Protein AF-A0A8B6BJH8-F1 (afdb_monomer)

Radius of gyration: 18.88 Å; Cα contacts (8 Å, |Δi|>4): 15; chains: 1; bounding box: 56×30×27 Å

Structure (mmCIF, N/CA/C/O backbone):
data_AF-A0A8B6BJH8-F1
#
_entry.id   AF-A0A8B6BJH8-F1
#
loop_
_atom_site.group_PDB
_atom_site.id
_atom_site.type_symbol
_atom_site.label_atom_id
_atom_site.label_alt_id
_atom_site.label_comp_id
_atom_site.label_asym_id
_atom_site.label_entity_id
_atom_site.label_seq_id
_atom_site.pdbx_PDB_ins_code
_atom_site.Cartn_x
_atom_site.Cartn_y
_atom_site.Cartn_z
_atom_site.occupancy
_atom_site.B_iso_or_equiv
_atom_site.auth_seq_id
_atom_site.auth_comp_id
_atom_site.auth_asym_id
_atom_site.auth_atom_id
_atom_site.pd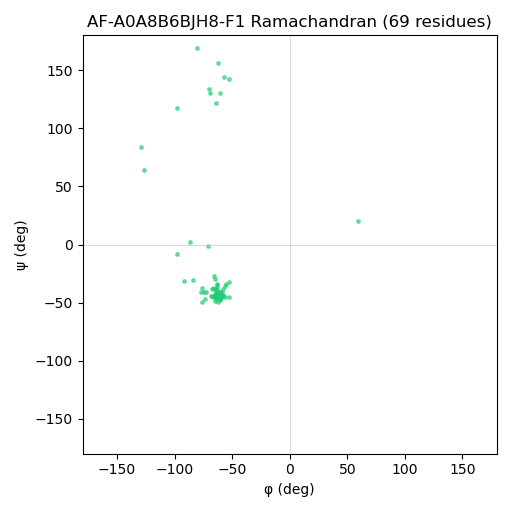bx_PDB_model_num
ATOM 1 N N . MET A 1 1 ? -37.593 3.007 7.565 1.00 45.09 1 MET A N 1
ATOM 2 C CA . MET A 1 1 ? -36.137 3.116 7.340 1.00 45.09 1 MET A CA 1
ATOM 3 C C . MET A 1 1 ? -35.768 4.561 7.610 1.00 45.09 1 MET A C 1
ATOM 5 O O . MET A 1 1 ? -36.438 5.420 7.055 1.00 45.09 1 MET A O 1
ATOM 9 N N . ALA A 1 2 ? -34.841 4.836 8.529 1.00 54.06 2 ALA A N 1
ATOM 10 C CA . ALA A 1 2 ? -34.423 6.211 8.801 1.00 54.06 2 ALA A CA 1
ATOM 11 C C . ALA A 1 2 ? -33.649 6.745 7.586 1.00 54.06 2 ALA A C 1
ATOM 13 O O . ALA A 1 2 ? -32.775 6.047 7.070 1.00 54.06 2 ALA A O 1
ATOM 14 N N . SER A 1 3 ? -34.011 7.930 7.098 1.00 71.12 3 SER A N 1
ATOM 15 C CA . SER A 1 3 ? -33.237 8.641 6.082 1.00 71.12 3 SER A CA 1
ATOM 16 C C . SER A 1 3 ? -31.936 9.132 6.709 1.00 71.12 3 SER A C 1
ATOM 18 O O . SER A 1 3 ? -31.970 9.694 7.805 1.00 71.12 3 SER A O 1
ATOM 20 N N . LEU A 1 4 ? -30.814 8.922 6.019 1.00 74.19 4 LEU A N 1
ATOM 21 C CA . LEU A 1 4 ? -29.538 9.540 6.378 1.00 74.19 4 LEU A CA 1
ATOM 22 C C . LEU A 1 4 ? -29.701 11.065 6.388 1.00 74.19 4 LEU A C 1
ATOM 24 O O . LEU A 1 4 ? -30.443 11.621 5.574 1.00 74.19 4 LEU A O 1
ATOM 28 N N . SER A 1 5 ? -29.012 11.729 7.308 1.00 89.81 5 SER A N 1
ATOM 29 C CA . SER A 1 5 ? -28.832 13.178 7.243 1.00 89.81 5 SER A CA 1
ATOM 30 C C . SER A 1 5 ? -28.052 13.562 5.978 1.00 89.81 5 SER A C 1
ATOM 32 O O . SER A 1 5 ? -27.290 12.759 5.431 1.00 89.81 5 SER A O 1
ATOM 34 N N . GLU A 1 6 ? -28.207 14.806 5.515 1.00 91.06 6 GLU A N 1
ATOM 35 C CA . GLU A 1 6 ? -27.469 15.310 4.345 1.00 91.06 6 GLU A CA 1
ATOM 36 C C . GLU A 1 6 ? -25.946 15.165 4.507 1.00 91.06 6 GLU A C 1
ATOM 38 O O . GLU A 1 6 ? -25.231 14.895 3.540 1.00 91.06 6 GLU A O 1
ATOM 43 N N . GLU A 1 7 ? -25.441 15.314 5.733 1.00 89.62 7 GLU A N 1
ATOM 44 C CA . GLU A 1 7 ? -24.024 15.151 6.055 1.00 89.62 7 GLU A CA 1
ATOM 45 C C . GLU A 1 7 ? -23.550 13.711 5.822 1.00 89.62 7 GLU A C 1
ATOM 47 O O . GLU A 1 7 ? -22.538 13.492 5.152 1.00 89.62 7 GLU A O 1
ATOM 52 N N . GLU A 1 8 ? -24.301 12.720 6.304 1.00 92.25 8 GLU A N 1
ATOM 53 C CA . GLU A 1 8 ? -23.954 11.311 6.121 1.00 92.25 8 GLU A CA 1
ATOM 54 C C . GLU A 1 8 ? -24.048 10.892 4.648 1.00 92.25 8 GLU A C 1
ATOM 56 O O . GLU A 1 8 ? -23.203 10.140 4.157 1.00 92.25 8 GLU A O 1
ATOM 61 N N . GLU A 1 9 ? -25.031 11.410 3.906 1.00 93.12 9 GLU A N 1
ATOM 62 C CA . GLU A 1 9 ? -25.145 11.145 2.472 1.00 93.12 9 GLU A CA 1
ATOM 63 C C . GLU A 1 9 ? -23.959 11.738 1.693 1.00 93.12 9 GLU A C 1
ATOM 65 O O . GLU A 1 9 ? -23.357 11.068 0.845 1.00 93.12 9 GLU A O 1
ATOM 70 N N . ASN A 1 10 ? -23.562 12.972 2.012 1.00 93.62 10 ASN A N 1
ATOM 71 C CA . ASN A 1 10 ? -22.390 13.609 1.415 1.00 93.62 10 ASN A CA 1
ATOM 72 C C . ASN A 1 10 ? -21.091 12.881 1.777 1.00 93.62 10 ASN A C 1
ATOM 74 O O . ASN A 1 10 ? -20.230 12.703 0.910 1.00 93.62 10 ASN A O 1
ATOM 78 N N . TYR A 1 11 ? -20.966 12.390 3.011 1.00 93.75 11 TYR A N 1
ATOM 79 C CA . TYR A 1 11 ? -19.839 11.557 3.420 1.00 93.75 11 TYR A CA 1
ATOM 80 C C . TYR A 1 11 ? -19.757 10.267 2.594 1.00 93.75 11 TYR A C 1
ATOM 82 O O . TYR A 1 11 ? -18.691 9.932 2.072 1.00 93.75 11 TYR A O 1
ATOM 90 N N . VAL A 1 12 ? -20.879 9.564 2.404 1.00 95.62 12 VAL A N 1
ATOM 91 C CA . VAL A 1 12 ? -20.926 8.344 1.582 1.00 95.62 12 VAL A CA 1
ATOM 92 C C . VAL A 1 12 ? -20.533 8.641 0.133 1.00 95.62 12 VAL A C 1
ATOM 94 O O . VAL A 1 12 ? -19.731 7.906 -0.449 1.00 95.62 12 VAL A O 1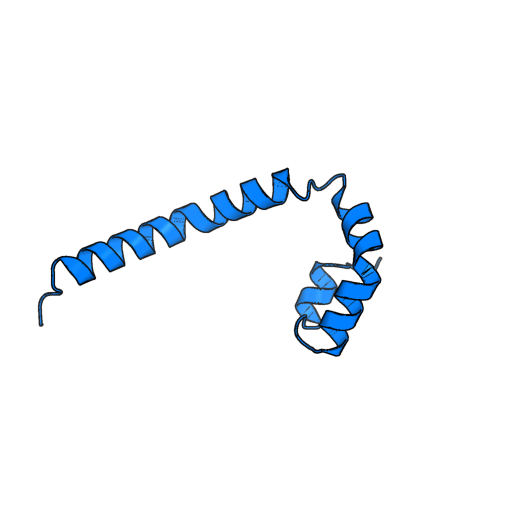
ATOM 97 N N . ARG A 1 13 ? -21.032 9.739 -0.448 1.00 94.1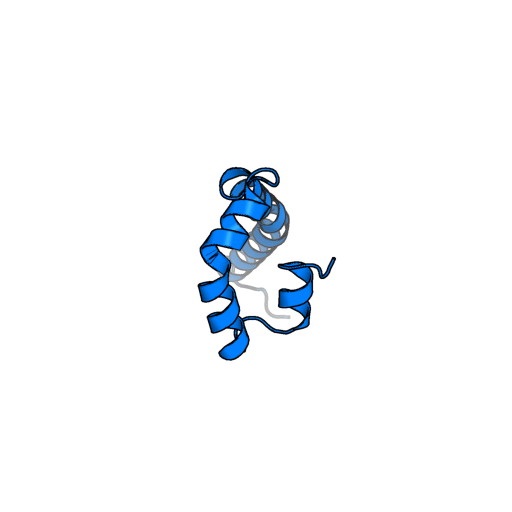2 13 ARG A N 1
ATOM 98 C CA . ARG A 1 13 ? -20.660 10.175 -1.807 1.00 94.12 13 ARG A CA 1
ATOM 99 C C . ARG A 1 13 ? -19.161 10.454 -1.921 1.00 94.12 13 ARG A C 1
ATOM 101 O O . ARG A 1 13 ? -18.527 9.989 -2.870 1.00 94.12 13 ARG A O 1
ATOM 108 N N . LEU A 1 14 ? -18.579 11.150 -0.943 1.00 92.75 14 LEU A N 1
ATOM 109 C CA . LEU A 1 14 ? -17.141 11.411 -0.893 1.00 92.75 14 LEU A CA 1
ATOM 110 C C . LEU A 1 14 ? -16.337 10.110 -0.776 1.00 92.75 14 LEU A C 1
ATOM 112 O O . LEU A 1 14 ? -15.381 9.913 -1.524 1.00 92.75 14 LEU A O 1
ATOM 116 N N . ALA A 1 15 ? -16.734 9.196 0.111 1.00 93.12 15 ALA A N 1
ATOM 117 C CA . ALA A 1 15 ? -16.065 7.911 0.288 1.00 93.12 15 ALA A CA 1
ATOM 118 C C . ALA A 1 15 ? -16.082 7.070 -1.001 1.00 93.12 15 ALA A C 1
ATOM 120 O O . ALA A 1 15 ? -15.067 6.474 -1.369 1.00 93.12 15 ALA A O 1
ATOM 121 N N . LEU A 1 16 ? -17.208 7.056 -1.725 1.00 94.12 16 LEU A N 1
ATOM 122 C CA . LEU A 1 16 ? -17.328 6.380 -3.019 1.00 94.12 16 LEU A CA 1
ATOM 123 C C . LEU A 1 16 ? -16.437 7.018 -4.090 1.00 94.12 16 LEU A C 1
ATOM 125 O O . LEU A 1 16 ? -15.767 6.297 -4.834 1.00 94.12 16 LEU A O 1
ATOM 129 N N . LEU A 1 17 ? -16.383 8.351 -4.141 1.00 93.56 17 LEU A N 1
ATOM 130 C CA . LEU A 1 17 ? -15.515 9.076 -5.066 1.00 93.56 17 LEU A CA 1
ATOM 131 C C . LEU A 1 17 ? -14.042 8.761 -4.792 1.00 93.56 17 LEU A C 1
ATOM 133 O O . LEU A 1 17 ? -13.323 8.356 -5.707 1.00 93.56 17 LEU A O 1
ATOM 137 N N . LEU A 1 18 ? -13.615 8.859 -3.528 1.00 90.88 18 LEU A N 1
ATOM 138 C CA . LEU A 1 18 ? -12.259 8.519 -3.098 1.00 90.88 18 LEU A CA 1
ATOM 139 C C . LEU A 1 18 ? -11.921 7.067 -3.442 1.00 90.88 18 LEU A C 1
ATOM 141 O O . LEU A 1 18 ? -10.877 6.802 -4.027 1.00 90.88 18 LEU A O 1
ATOM 145 N N . LYS A 1 19 ? -12.825 6.116 -3.193 1.00 91.75 19 LYS A N 1
ATOM 146 C CA . LYS A 1 19 ? -12.610 4.706 -3.552 1.00 91.75 19 LYS A CA 1
ATOM 147 C C . LYS A 1 19 ? -12.304 4.509 -5.045 1.00 91.75 19 LYS A C 1
ATOM 149 O O . LYS A 1 19 ? -11.499 3.644 -5.384 1.00 91.75 19 LYS A O 1
ATOM 154 N N . GLY A 1 20 ? -12.915 5.303 -5.926 1.00 89.88 20 GLY A N 1
ATOM 155 C CA . GLY A 1 20 ? -12.676 5.243 -7.369 1.00 89.88 20 GLY A CA 1
ATOM 156 C C . GLY A 1 20 ? -11.364 5.897 -7.816 1.00 89.88 20 GLY A C 1
ATOM 157 O O . GLY A 1 20 ? -10.670 5.357 -8.680 1.00 89.88 20 GLY A O 1
ATOM 158 N N . VAL A 1 21 ? -11.006 7.048 -7.237 1.00 90.38 21 VAL A N 1
ATOM 159 C CA . VAL A 1 21 ? -9.852 7.848 -7.697 1.00 90.38 21 VAL A CA 1
ATOM 160 C C . VAL A 1 21 ? -8.549 7.517 -6.974 1.00 90.38 21 VAL A C 1
ATOM 162 O O . VAL A 1 21 ? -7.480 7.586 -7.585 1.00 90.38 21 VAL A O 1
ATOM 165 N N . THR A 1 22 ? -8.618 7.112 -5.704 1.00 90.50 22 THR A N 1
ATOM 166 C CA . THR A 1 22 ? -7.445 6.879 -4.852 1.00 90.50 22 THR A CA 1
ATOM 167 C C . THR A 1 22 ? -6.472 5.865 -5.449 1.00 90.50 22 THR A C 1
ATOM 169 O O . THR A 1 22 ? -5.288 6.187 -5.496 1.00 90.50 22 THR A O 1
ATOM 172 N N . PRO A 1 23 ? -6.889 4.699 -5.987 1.00 90.94 23 PRO A N 1
ATOM 173 C CA . PRO A 1 23 ? -5.938 3.752 -6.569 1.00 90.94 23 PRO A CA 1
ATOM 174 C C . PRO A 1 23 ? -5.094 4.358 -7.698 1.00 90.94 23 PRO A C 1
ATOM 176 O O . PRO A 1 23 ? -3.898 4.088 -7.788 1.00 90.94 23 PRO A O 1
ATOM 179 N N . ARG A 1 24 ? -5.694 5.212 -8.541 1.00 89.69 24 ARG A N 1
ATOM 180 C CA . ARG A 1 24 ? -4.974 5.897 -9.624 1.00 89.69 24 ARG A CA 1
ATOM 181 C C . ARG A 1 24 ? -4.074 6.998 -9.084 1.00 89.69 24 ARG A C 1
ATOM 183 O O . ARG A 1 24 ? -2.916 7.047 -9.466 1.00 89.69 24 ARG A O 1
ATOM 190 N N . ALA A 1 25 ? -4.583 7.845 -8.191 1.00 88.81 25 ALA A N 1
ATOM 191 C CA . ALA A 1 25 ? -3.808 8.941 -7.612 1.00 88.81 25 ALA A CA 1
ATOM 192 C C . ALA A 1 25 ? -2.578 8.430 -6.846 1.00 88.81 25 ALA A C 1
ATOM 194 O O . ALA A 1 25 ? -1.473 8.934 -7.036 1.00 88.81 25 ALA A O 1
ATOM 195 N N . VAL A 1 26 ? -2.764 7.378 -6.044 1.00 89.38 26 VAL A N 1
ATOM 196 C CA . VAL A 1 26 ? -1.688 6.696 -5.320 1.0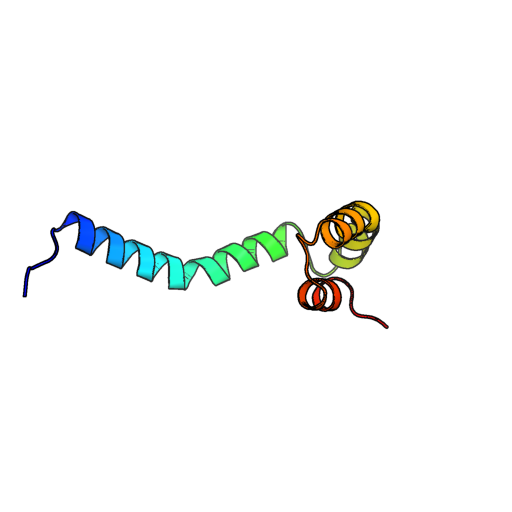0 89.38 26 VAL A CA 1
ATOM 197 C C . VAL A 1 26 ? -0.671 6.130 -6.304 1.00 89.38 26 VAL A C 1
ATOM 199 O O . VAL A 1 26 ? 0.519 6.385 -6.150 1.00 89.38 26 VAL A O 1
ATOM 202 N N . ARG A 1 27 ? -1.117 5.430 -7.354 1.00 87.69 27 ARG A N 1
ATOM 203 C CA . ARG A 1 27 ? -0.210 4.893 -8.372 1.00 87.69 27 ARG A CA 1
ATOM 204 C C . ARG A 1 27 ? 0.579 5.985 -9.095 1.00 87.69 27 ARG A C 1
ATOM 206 O O . ARG A 1 27 ? 1.788 5.862 -9.189 1.00 87.69 27 ARG A O 1
ATOM 213 N N . THR A 1 28 ? -0.065 7.069 -9.524 1.00 89.88 28 THR A N 1
ATOM 214 C CA . THR A 1 28 ? 0.615 8.206 -10.167 1.00 89.88 28 THR A CA 1
ATOM 215 C C . THR A 1 28 ? 1.677 8.824 -9.259 1.00 89.88 28 THR A C 1
ATOM 217 O O . THR A 1 28 ? 2.757 9.175 -9.728 1.00 89.88 28 THR A O 1
ATOM 220 N N . TYR A 1 29 ? 1.389 8.956 -7.962 1.00 89.06 29 TYR A N 1
ATOM 221 C CA . TYR A 1 29 ? 2.365 9.439 -6.989 1.00 89.06 29 TYR A CA 1
ATOM 222 C C . TYR A 1 29 ? 3.544 8.467 -6.842 1.00 89.06 29 TYR A C 1
ATOM 224 O O . TYR A 1 29 ? 4.694 8.883 -6.948 1.00 89.06 29 TYR A O 1
ATOM 232 N N . PHE A 1 30 ? 3.271 7.170 -6.665 1.00 84.25 30 PHE A N 1
ATOM 233 C CA . PHE A 1 30 ? 4.319 6.154 -6.551 1.00 84.25 30 PHE A CA 1
ATOM 234 C C . PHE A 1 30 ? 5.170 6.046 -7.817 1.00 84.25 30 PHE A C 1
ATOM 236 O O . PHE A 1 30 ? 6.385 5.990 -7.702 1.00 84.25 30 PHE A O 1
ATOM 243 N N . ASP A 1 31 ? 4.573 6.079 -9.007 1.00 86.56 31 ASP A N 1
ATOM 244 C CA . ASP A 1 31 ? 5.310 6.013 -10.273 1.00 86.56 31 ASP A CA 1
ATOM 245 C C . ASP A 1 31 ? 6.215 7.245 -10.471 1.00 86.56 31 ASP A C 1
ATOM 247 O O . ASP A 1 31 ? 7.266 7.148 -11.106 1.00 86.56 31 ASP A O 1
ATOM 251 N N . ARG A 1 32 ? 5.832 8.403 -9.913 1.00 88.25 32 ARG A N 1
ATOM 252 C CA . ARG A 1 32 ? 6.631 9.636 -9.940 1.00 88.25 32 ARG A CA 1
ATOM 253 C C . ARG A 1 32 ? 7.794 9.603 -8.947 1.00 88.25 32 ARG A C 1
ATOM 255 O O . ARG A 1 32 ? 8.908 9.953 -9.322 1.00 88.25 32 ARG A O 1
ATOM 262 N N . GLU A 1 33 ? 7.532 9.238 -7.694 1.00 86.69 33 GLU A N 1
ATOM 263 C CA . GLU A 1 33 ? 8.531 9.291 -6.612 1.00 86.69 33 GLU A CA 1
ATOM 264 C C . GLU A 1 33 ? 9.421 8.041 -6.569 1.00 86.69 33 GLU A C 1
ATOM 266 O O . GLU A 1 33 ? 10.599 8.106 -6.220 1.00 86.69 33 GLU A O 1
ATOM 271 N N . PHE A 1 34 ? 8.877 6.899 -6.988 1.00 83.44 34 PHE A N 1
ATOM 272 C CA . PHE A 1 34 ? 9.558 5.610 -7.067 1.00 83.44 34 PHE A CA 1
ATOM 273 C C . PHE A 1 34 ? 9.433 5.005 -8.475 1.00 83.44 34 PHE A C 1
ATOM 275 O O . PHE A 1 34 ? 8.831 3.938 -8.636 1.00 83.44 34 PHE A O 1
ATOM 282 N N . PRO A 1 35 ? 10.008 5.654 -9.509 1.00 85.25 35 PRO A N 1
ATOM 283 C CA . PRO A 1 35 ? 9.961 5.141 -10.870 1.00 85.25 35 PRO A CA 1
ATOM 284 C C . PRO A 1 35 ? 10.459 3.693 -10.952 1.00 85.25 35 PRO A C 1
ATOM 286 O O . PRO A 1 35 ? 11.466 3.368 -10.315 1.00 85.25 35 PRO A O 1
ATOM 289 N N . PRO A 1 36 ? 9.858 2.833 -11.798 1.00 80.56 36 PRO A N 1
ATOM 290 C CA . PRO A 1 36 ? 10.297 1.446 -11.966 1.00 80.56 36 PRO A CA 1
ATOM 291 C C . PRO A 1 36 ? 11.794 1.307 -12.273 1.00 80.56 36 PRO A C 1
ATOM 293 O O . PRO A 1 36 ? 12.430 0.356 -11.833 1.00 80.56 36 PRO A O 1
ATOM 296 N N . THR A 1 37 ? 12.371 2.278 -12.984 1.00 85.06 37 THR A N 1
ATOM 297 C CA . THR A 1 37 ? 13.792 2.303 -13.352 1.00 85.06 37 THR A CA 1
ATOM 298 C C . THR A 1 37 ? 14.719 2.481 -12.147 1.00 85.06 37 THR A C 1
ATOM 300 O O . THR A 1 37 ? 15.778 1.863 -12.096 1.00 85.06 37 THR A O 1
ATOM 303 N N . 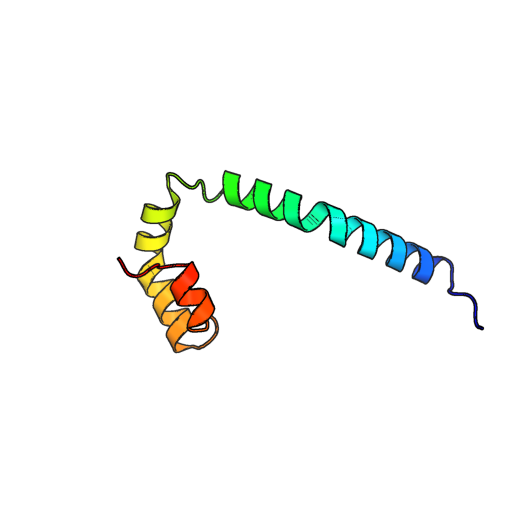SER A 1 38 ? 14.337 3.309 -11.171 1.00 84.06 38 SER A N 1
ATOM 304 C CA . SER A 1 38 ? 15.126 3.571 -9.957 1.00 84.06 38 SER A CA 1
ATOM 305 C C . SER A 1 38 ? 14.669 2.738 -8.759 1.00 84.06 38 SER A C 1
ATOM 307 O O . SER A 1 38 ? 15.349 2.706 -7.731 1.00 84.06 38 SER A O 1
ATOM 309 N N . LEU A 1 39 ? 13.544 2.031 -8.884 1.00 82.19 39 LEU A N 1
ATOM 310 C CA . LEU A 1 39 ? 12.989 1.175 -7.843 1.00 82.19 39 LEU A CA 1
ATOM 311 C C . LEU A 1 39 ? 14.015 0.153 -7.308 1.00 82.19 39 LEU A C 1
ATOM 313 O O . LEU A 1 39 ? 14.153 0.078 -6.086 1.00 82.19 39 LEU A O 1
ATOM 317 N N . PRO A 1 40 ? 14.806 -0.566 -8.138 1.00 83.50 40 PRO A N 1
ATOM 318 C CA . PRO A 1 40 ? 15.786 -1.529 -7.630 1.00 83.50 40 PRO A CA 1
ATOM 319 C C . PRO A 1 40 ? 16.878 -0.878 -6.776 1.00 83.50 40 PRO A C 1
ATOM 321 O O . PRO A 1 40 ? 17.245 -1.411 -5.727 1.00 83.50 40 PRO A O 1
ATOM 324 N N . SER A 1 41 ? 17.372 0.297 -7.185 1.00 86.25 41 SER A N 1
ATOM 325 C CA . SER A 1 41 ? 18.361 1.049 -6.406 1.00 86.25 41 SER A CA 1
ATOM 326 C C . SER A 1 41 ? 17.774 1.541 -5.086 1.00 86.25 41 SER A C 1
ATOM 328 O O . SER A 1 41 ? 18.382 1.329 -4.041 1.00 86.25 41 SER A O 1
ATOM 330 N N . THR A 1 42 ? 16.562 2.103 -5.100 1.00 85.56 42 THR A N 1
ATOM 331 C CA . THR A 1 42 ? 15.901 2.598 -3.886 1.00 85.56 42 THR A CA 1
ATOM 332 C C . THR A 1 42 ? 15.616 1.468 -2.900 1.00 85.56 42 THR A C 1
ATOM 334 O O . THR A 1 42 ? 15.861 1.621 -1.701 1.00 85.56 42 THR A O 1
ATOM 337 N N . LEU A 1 43 ? 15.160 0.309 -3.386 1.00 85.75 43 LEU A N 1
ATOM 338 C CA . LEU A 1 43 ? 14.949 -0.878 -2.555 1.00 85.75 43 LEU A CA 1
ATOM 339 C C . LEU A 1 43 ? 16.263 -1.394 -1.961 1.00 85.75 43 LEU A C 1
ATOM 341 O O . LEU A 1 43 ? 16.299 -1.741 -0.783 1.00 85.75 43 LEU A O 1
ATOM 345 N N . SER A 1 44 ? 17.347 -1.380 -2.739 1.00 86.38 44 SER A N 1
ATOM 346 C CA . SER A 1 44 ? 18.676 -1.790 -2.270 1.00 86.38 44 SER A CA 1
ATOM 347 C C . SER A 1 44 ? 19.210 -0.858 -1.179 1.00 86.38 44 SER A C 1
ATOM 349 O O . SER A 1 44 ? 19.670 -1.328 -0.141 1.00 86.38 44 SER A O 1
ATOM 351 N N . THR A 1 45 ? 19.088 0.462 -1.3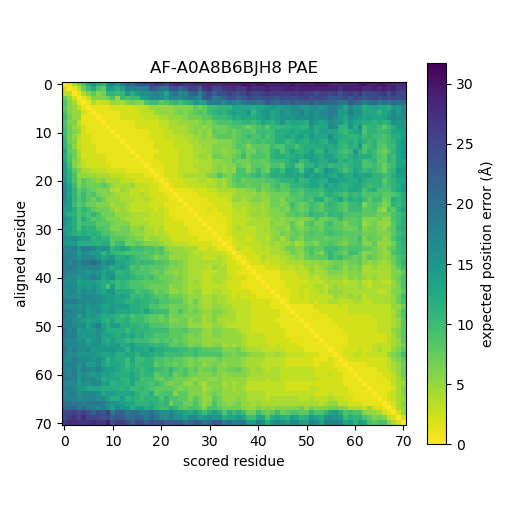55 1.00 89.50 45 THR A N 1
ATOM 352 C CA . THR A 1 45 ? 19.488 1.455 -0.341 1.00 89.50 45 THR A CA 1
ATOM 353 C C . THR A 1 45 ? 18.664 1.320 0.940 1.00 89.50 45 THR A C 1
ATOM 355 O O . THR A 1 45 ? 19.196 1.437 2.042 1.00 89.50 45 THR A O 1
ATOM 358 N N . SER A 1 46 ? 17.373 1.018 0.803 1.00 88.75 46 SER A N 1
ATOM 359 C CA . SER A 1 46 ? 16.434 0.894 1.926 1.00 88.75 46 SER A CA 1
ATOM 360 C C . SER A 1 46 ? 16.406 -0.508 2.545 1.00 88.75 46 SER A C 1
ATOM 362 O O . SER A 1 46 ? 15.621 -0.756 3.462 1.00 88.75 46 SER A O 1
ATOM 364 N N . HIS A 1 47 ? 17.227 -1.444 2.058 1.00 89.75 47 HIS A N 1
ATOM 365 C CA . HIS A 1 47 ? 17.099 -2.871 2.361 1.00 89.75 47 HIS A CA 1
ATOM 366 C C . HIS A 1 47 ? 17.160 -3.171 3.863 1.0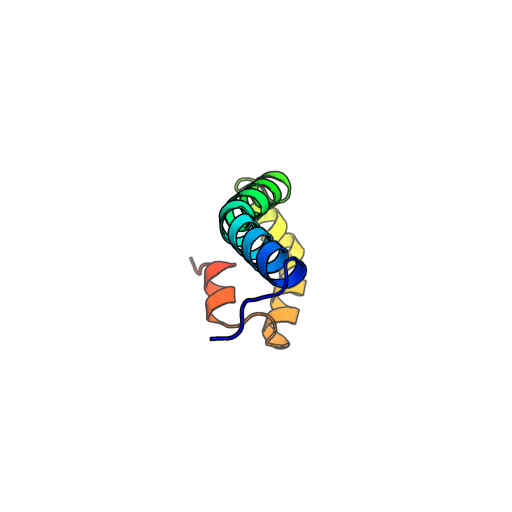0 89.75 47 HIS A C 1
ATOM 368 O O . HIS A 1 47 ? 16.338 -3.925 4.380 1.00 89.75 47 HIS A O 1
ATOM 374 N N . ASN A 1 48 ? 18.091 -2.546 4.589 1.00 92.44 48 ASN A N 1
ATOM 375 C CA . ASN A 1 48 ? 18.237 -2.760 6.032 1.00 92.44 48 ASN A CA 1
ATOM 376 C C . ASN A 1 48 ? 17.011 -2.270 6.813 1.00 92.44 48 ASN 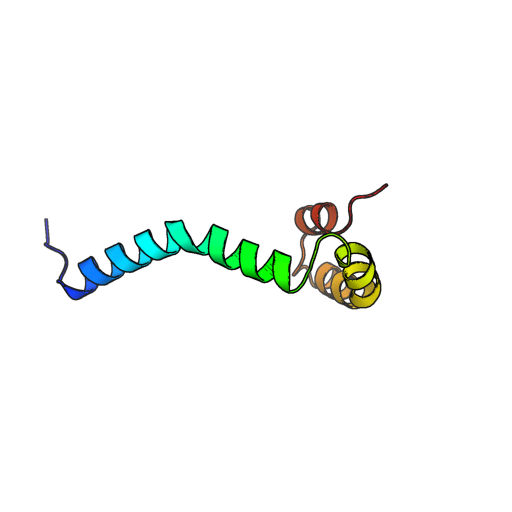A C 1
ATOM 378 O O . ASN A 1 48 ? 16.566 -2.938 7.744 1.00 92.44 48 ASN A O 1
ATOM 382 N N . THR A 1 49 ? 16.421 -1.148 6.396 1.00 93.12 49 THR A N 1
ATOM 383 C CA . THR A 1 49 ? 15.176 -0.634 6.975 1.00 93.12 49 THR A CA 1
ATOM 384 C C . THR A 1 49 ? 14.013 -1.579 6.689 1.00 93.12 49 THR A C 1
ATOM 386 O O . THR A 1 49 ? 13.255 -1.913 7.594 1.00 93.12 49 THR A O 1
ATOM 389 N N . LEU A 1 50 ? 13.889 -2.069 5.452 1.00 91.06 50 LEU A N 1
ATOM 390 C CA . LEU A 1 50 ? 12.859 -3.046 5.092 1.00 91.06 50 LEU A CA 1
ATOM 391 C C . LEU A 1 50 ? 13.016 -4.340 5.907 1.00 91.06 50 LEU A C 1
ATOM 393 O O . LEU A 1 50 ? 12.023 -4.895 6.381 1.00 91.06 50 LEU A O 1
ATOM 397 N N . LEU A 1 51 ? 14.249 -4.812 6.101 1.00 92.38 51 LEU A N 1
ATOM 398 C CA . LEU A 1 51 ? 14.542 -6.002 6.895 1.00 92.38 51 LEU A CA 1
ATOM 399 C C . LEU A 1 51 ? 14.145 -5.813 8.366 1.00 92.38 51 LEU A C 1
ATOM 401 O O . LEU A 1 51 ? 13.511 -6.698 8.938 1.00 92.38 51 LEU A O 1
ATOM 405 N N . ASP A 1 52 ? 14.451 -4.659 8.959 1.00 95.19 52 ASP A N 1
ATOM 406 C CA . ASP A 1 52 ? 14.027 -4.313 10.321 1.00 95.19 52 ASP A CA 1
ATOM 407 C C . ASP A 1 52 ? 12.493 -4.300 10.450 1.00 95.19 52 ASP A C 1
ATOM 409 O O . ASP A 1 52 ? 11.931 -4.903 11.368 1.00 95.19 52 ASP A O 1
ATOM 413 N N . LEU A 1 53 ? 11.787 -3.720 9.473 1.00 94.62 53 LEU A N 1
ATOM 414 C CA . LEU A 1 53 ? 10.321 -3.734 9.427 1.00 94.62 53 LEU A CA 1
ATOM 415 C C . LEU A 1 53 ? 9.745 -5.153 9.300 1.00 94.62 53 LEU A C 1
ATOM 417 O O . LEU A 1 53 ? 8.695 -5.451 9.878 1.00 94.62 53 LEU A O 1
ATOM 421 N N . LYS A 1 54 ? 10.428 -6.048 8.578 1.00 92.50 54 LYS A N 1
ATOM 422 C CA . LYS A 1 54 ? 10.064 -7.467 8.502 1.00 92.50 54 LYS A CA 1
ATOM 423 C C . LYS A 1 54 ? 10.272 -8.182 9.835 1.00 92.50 54 LYS A C 1
ATOM 425 O O . LYS A 1 54 ? 9.394 -8.930 10.263 1.00 92.50 54 LYS A O 1
ATOM 430 N N . VAL A 1 55 ? 11.400 -7.950 10.507 1.00 94.19 55 VAL A N 1
ATOM 431 C CA . VAL A 1 55 ? 11.683 -8.524 11.836 1.00 94.19 55 VAL A CA 1
ATOM 432 C C . VAL A 1 55 ? 10.631 -8.067 12.847 1.00 94.19 55 VAL A C 1
ATOM 434 O O . VAL A 1 55 ? 10.108 -8.881 13.609 1.00 94.19 55 VAL A O 1
ATOM 437 N N . LYS A 1 56 ? 10.230 -6.794 12.777 1.00 95.81 56 LYS A N 1
ATOM 438 C CA . LYS A 1 56 ? 9.139 -6.209 13.571 1.00 95.81 56 LYS A CA 1
ATOM 439 C C . LYS A 1 56 ? 7.739 -6.678 13.157 1.00 95.81 56 LYS A C 1
ATOM 441 O O . LYS A 1 56 ? 6.763 -6.266 13.775 1.00 95.81 56 LYS A O 1
ATOM 446 N N . ARG A 1 57 ? 7.624 -7.534 12.133 1.00 92.38 57 ARG A N 1
ATOM 447 C CA . ARG A 1 57 ? 6.364 -8.058 11.572 1.00 92.38 57 ARG A CA 1
ATOM 448 C C . ARG A 1 57 ? 5.406 -6.982 11.048 1.00 92.38 57 ARG A C 1
ATOM 450 O O . ARG A 1 57 ? 4.222 -7.255 10.876 1.00 92.38 57 ARG A O 1
ATOM 457 N N . ILE A 1 58 ? 5.917 -5.786 10.759 1.00 94.00 58 ILE A N 1
ATOM 458 C CA . ILE A 1 58 ? 5.164 -4.724 10.080 1.00 94.00 58 ILE A CA 1
ATOM 459 C C . ILE A 1 58 ? 4.991 -5.101 8.607 1.00 94.00 58 ILE A C 1
ATOM 461 O O . ILE A 1 58 ? 3.908 -4.955 8.047 1.00 94.00 58 ILE A O 1
ATOM 465 N N . ILE A 1 59 ? 6.050 -5.646 8.002 1.00 92.44 59 ILE A N 1
ATOM 466 C CA . ILE A 1 59 ? 5.999 -6.275 6.682 1.00 92.44 59 ILE A CA 1
ATOM 467 C C . ILE A 1 59 ? 5.889 -7.783 6.889 1.00 92.44 59 ILE A C 1
ATOM 469 O O . ILE A 1 59 ? 6.786 -8.414 7.453 1.00 92.44 59 ILE A O 1
ATOM 473 N N . ASN A 1 60 ? 4.794 -8.378 6.427 1.00 92.38 60 ASN A N 1
ATOM 474 C CA . ASN A 1 60 ? 4.619 -9.826 6.480 1.00 92.38 60 ASN A CA 1
ATOM 475 C C . ASN A 1 60 ? 5.370 -10.535 5.335 1.00 92.38 60 ASN A C 1
ATOM 477 O O . ASN A 1 60 ? 5.849 -9.914 4.386 1.00 92.38 60 ASN A O 1
ATOM 481 N N . GLN A 1 61 ? 5.476 -11.864 5.406 1.00 88.06 61 GLN A N 1
ATOM 482 C CA . GLN A 1 61 ? 6.251 -12.635 4.428 1.00 88.06 61 GLN A CA 1
ATOM 483 C C . GLN A 1 61 ? 5.693 -12.540 2.995 1.00 88.06 61 GLN A C 1
ATOM 485 O O . GLN A 1 61 ? 6.477 -12.539 2.049 1.00 88.06 61 GLN A O 1
ATOM 490 N N . ALA A 1 62 ? 4.372 -12.435 2.819 1.00 90.19 62 ALA A N 1
ATOM 491 C CA . ALA A 1 62 ? 3.767 -12.285 1.495 1.00 90.19 62 ALA A CA 1
ATOM 492 C C . ALA A 1 62 ? 4.113 -10.921 0.878 1.00 90.19 62 ALA A C 1
ATOM 494 O O . ALA A 1 62 ? 4.539 -10.854 -0.271 1.00 90.19 62 ALA A O 1
ATOM 495 N N . GLN A 1 63 ? 4.017 -9.847 1.666 1.00 90.06 63 GLN A N 1
ATOM 496 C CA . GLN A 1 63 ? 4.425 -8.499 1.263 1.00 90.06 63 GLN A CA 1
ATOM 497 C C . GLN A 1 63 ? 5.925 -8.432 0.961 1.00 90.06 63 GLN A C 1
ATOM 499 O O . GLN A 1 63 ? 6.325 -7.831 -0.031 1.00 90.06 63 GLN A O 1
ATOM 504 N N . TRP A 1 64 ? 6.754 -9.096 1.770 1.00 90.19 64 TRP A N 1
ATOM 505 C CA . TRP A 1 64 ? 8.191 -9.184 1.523 1.00 90.19 64 TRP A CA 1
ATOM 506 C C . TRP A 1 64 ? 8.507 -9.827 0.172 1.00 90.19 64 TRP A C 1
ATOM 508 O O . TRP A 1 64 ? 9.334 -9.309 -0.568 1.00 90.19 64 TRP A O 1
ATOM 518 N N . ASN A 1 65 ? 7.834 -10.929 -0.164 1.00 87.62 65 ASN A N 1
ATOM 519 C CA . ASN A 1 65 ? 8.043 -11.624 -1.435 1.00 87.62 65 ASN A CA 1
ATOM 520 C C . ASN A 1 65 ? 7.609 -10.786 -2.650 1.00 87.62 65 ASN A C 1
ATOM 522 O O . ASN A 1 65 ? 8.144 -10.986 -3.735 1.00 87.62 65 ASN A O 1
ATOM 526 N N . LEU A 1 66 ? 6.654 -9.863 -2.476 1.00 85.06 66 LEU A N 1
ATOM 527 C CA . LEU A 1 66 ? 6.262 -8.904 -3.516 1.00 85.06 66 LEU A CA 1
ATOM 528 C C . LEU A 1 66 ? 7.282 -7.766 -3.669 1.00 85.06 66 LEU A C 1
ATOM 530 O O . LEU A 1 66 ? 7.522 -7.312 -4.782 1.00 85.06 66 LEU A O 1
ATOM 534 N N . LEU A 1 67 ? 7.866 -7.304 -2.559 1.00 82.62 67 LEU A N 1
ATOM 535 C CA . LEU A 1 67 ? 8.859 -6.223 -2.535 1.00 82.62 67 LEU A CA 1
ATOM 536 C C . LEU A 1 67 ? 10.230 -6.671 -3.047 1.00 82.62 67 LEU A C 1
ATOM 538 O O . LEU A 1 67 ? 10.900 -5.925 -3.752 1.00 82.62 67 LEU A O 1
ATOM 542 N N . ILE A 1 68 ? 10.654 -7.874 -2.663 1.00 80.31 68 ILE A N 1
ATOM 543 C CA . ILE A 1 68 ? 11.945 -8.458 -3.021 1.00 80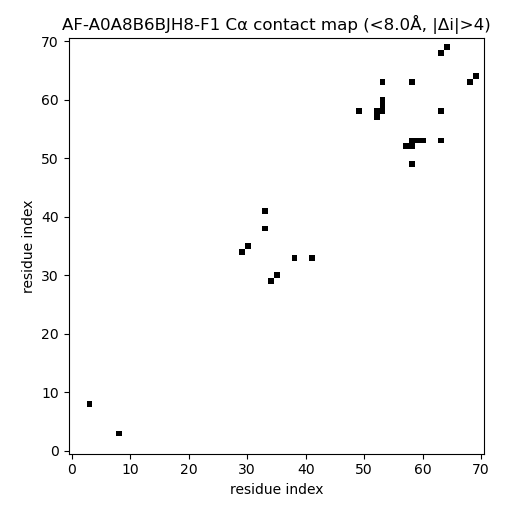.31 68 ILE A CA 1
ATOM 544 C C . ILE A 1 68 ? 11.666 -9.858 -3.574 1.00 80.31 68 ILE A C 1
ATOM 546 O O . ILE A 1 68 ? 11.704 -10.838 -2.816 1.00 80.31 68 ILE A O 1
ATOM 550 N N . PRO A 1 69 ? 11.329 -9.969 -4.872 1.00 64.44 69 PRO A N 1
ATOM 551 C CA . PRO A 1 69 ? 11.172 -11.269 -5.494 1.00 64.44 69 PRO A CA 1
ATOM 552 C C . PRO A 1 69 ? 12.504 -12.015 -5.393 1.00 64.44 69 PRO A C 1
ATOM 554 O O . PRO A 1 69 ? 13.568 -11.470 -5.685 1.00 64.44 69 PRO A O 1
ATOM 557 N N . ARG A 1 70 ? 12.455 -13.263 -4.918 1.00 62.16 70 ARG A N 1
ATOM 558 C CA . ARG A 1 70 ? 13.607 -14.160 -5.021 1.00 62.16 70 ARG A CA 1
ATOM 559 C C . ARG A 1 70 ? 13.857 -14.389 -6.512 1.00 62.16 70 ARG A C 1
ATOM 561 O O . ARG A 1 70 ? 12.936 -14.837 -7.192 1.00 62.16 70 ARG A O 1
ATOM 568 N N . ASN A 1 71 ? 15.059 -14.047 -6.982 1.00 52.66 71 ASN A N 1
ATOM 569 C CA . ASN A 1 71 ? 15.587 -14.582 -8.240 1.00 52.66 71 ASN A CA 1
ATOM 570 C C . ASN A 1 71 ? 15.497 -16.110 -8.247 1.00 52.66 71 ASN A C 1
ATOM 572 O O . ASN A 1 71 ? 15.684 -16.708 -7.158 1.00 52.66 71 ASN A O 1
#

Mean predicted aligned error: 8.22 Å

Sequence (71 aa):
MASLSEEEENYVRLALLLKGVTPRAVRTYFDREFPPTSLPSTLSTSHNTLLDLKVKRIINQAQWNLLIPRN

pLDDT: mean 86.72, std 9.87, range [45.09, 95.81]

Secondary structure (DSSP, 8-state):
-PPPPHHHHHHHHHHHHHHHHHHHHHHHHHHHHS-TTTHHHHHHHTHHHHHHHHHTTSS-HHHHHHHS---

Solvent-accessible surface area (backbone atoms only — not comparable to full-atom values): 4230 Å² total; per-residue (Å²): 132,88,78,74,52,74,66,57,51,51,50,52,52,49,53,54,51,46,67,67,46,44,67,56,55,52,45,56,50,42,50,68,79,50,30,81,88,52,35,66,58,54,49,59,75,40,38,68,60,54,50,52,36,35,75,71,58,76,42,46,73,70,56,45,46,70,76,53,64,81,129

Organism: Mytilus galloprovincialis (NCBI:txid29158)

Foldseek 3Di:
DDDDDPVVVVVVVVVVVCVVCVVVVVVVVCCVVQPPVCLVVVCVVCVVVVVVCVVVVVQDPVNVCVSDPDD